Protein AF-A0A6P0MD23-F1 (afdb_monomer_lite)

Structure (mmCIF, N/CA/C/O backbone):
data_AF-A0A6P0MD23-F1
#
_entry.id   AF-A0A6P0MD23-F1
#
loop_
_atom_site.group_PDB
_atom_site.id
_atom_site.type_symbol
_atom_site.label_atom_id
_atom_site.label_alt_id
_atom_site.label_comp_id
_atom_site.label_asym_id
_atom_site.label_entity_id
_atom_site.label_seq_id
_atom_site.pdbx_PDB_ins_code
_atom_site.Cartn_x
_atom_site.Cartn_y
_atom_site.Cartn_z
_atom_site.occupancy
_atom_site.B_iso_or_equiv
_atom_site.auth_seq_id
_atom_site.auth_comp_id
_atom_site.auth_asym_id
_atom_site.auth_atom_id
_atom_site.pdbx_PDB_model_num
ATOM 1 N N . MET A 1 1 ? 17.916 1.981 -9.303 1.00 46.06 1 MET A N 1
ATOM 2 C CA . MET A 1 1 ? 18.049 1.110 -10.490 1.00 46.06 1 MET A CA 1
ATOM 3 C C . MET A 1 1 ? 16.651 0.942 -11.053 1.00 46.06 1 MET A C 1
ATOM 5 O O . MET A 1 1 ? 15.806 0.418 -10.338 1.00 46.06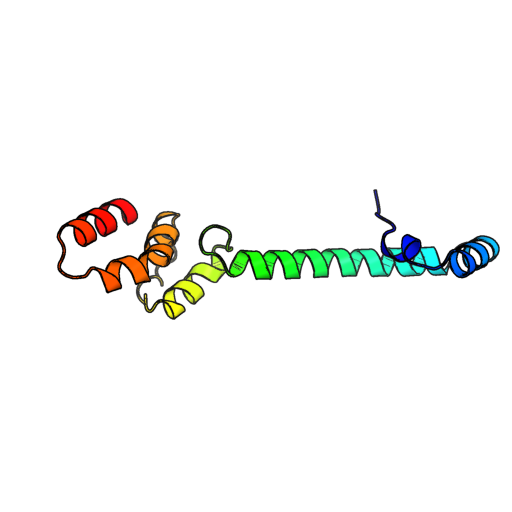 1 MET A O 1
ATOM 9 N N . VAL A 1 2 ? 16.376 1.500 -12.234 1.00 55.72 2 VAL A N 1
ATOM 10 C CA . VAL A 1 2 ? 15.060 1.382 -12.885 1.00 55.72 2 VAL A CA 1
ATOM 11 C C . VAL A 1 2 ? 14.831 -0.107 -13.154 1.00 55.72 2 VAL A C 1
ATOM 13 O O . VAL A 1 2 ? 15.675 -0.747 -13.780 1.00 55.72 2 VAL A O 1
ATOM 16 N N . ARG A 1 3 ? 13.775 -0.692 -12.577 1.00 68.44 3 ARG A N 1
ATOM 17 C CA . ARG A 1 3 ? 13.337 -2.033 -12.982 1.00 68.44 3 ARG A CA 1
ATOM 18 C C . ARG A 1 3 ? 12.782 -1.900 -14.400 1.00 68.44 3 ARG A C 1
ATOM 20 O O . ARG A 1 3 ? 12.196 -0.879 -14.719 1.00 68.44 3 ARG A O 1
ATOM 27 N N . GLU A 1 4 ? 13.048 -2.891 -15.243 1.00 86.06 4 GLU A N 1
ATOM 28 C CA . GLU A 1 4 ? 12.530 -2.958 -16.617 1.00 86.06 4 GLU A CA 1
ATOM 29 C C . GLU A 1 4 ? 11.502 -4.090 -16.727 1.00 86.06 4 GLU A C 1
ATOM 31 O O . GLU A 1 4 ? 11.561 -4.926 -17.632 1.00 86.06 4 GLU A O 1
ATOM 36 N N . LYS A 1 5 ? 10.597 -4.183 -15.749 1.00 91.12 5 LYS A N 1
ATOM 37 C CA . LYS A 1 5 ? 9.574 -5.228 -15.653 1.00 91.12 5 LYS A CA 1
ATOM 38 C C . LYS A 1 5 ? 8.732 -5.249 -16.923 1.00 91.12 5 LYS A C 1
ATOM 40 O O . LYS A 1 5 ? 8.550 -6.317 -17.502 1.00 91.12 5 LYS A O 1
ATOM 45 N N . LEU A 1 6 ? 8.262 -4.090 -17.393 1.00 94.25 6 LEU A N 1
ATOM 46 C CA . LEU A 1 6 ? 7.383 -4.026 -18.564 1.00 94.25 6 LEU A CA 1
ATOM 47 C C . LEU A 1 6 ? 8.098 -4.465 -19.840 1.00 94.25 6 LEU A C 1
ATOM 49 O O . LEU A 1 6 ? 7.560 -5.261 -20.609 1.00 94.25 6 LEU A O 1
ATOM 53 N N . TYR A 1 7 ? 9.333 -4.005 -20.043 1.00 96.12 7 TYR A N 1
ATOM 54 C CA . TYR A 1 7 ? 10.125 -4.406 -21.203 1.00 96.12 7 TYR A CA 1
ATOM 55 C C . TYR A 1 7 ? 10.450 -5.908 -21.172 1.00 96.12 7 TYR A C 1
ATOM 57 O O . TYR A 1 7 ? 10.367 -6.584 -22.197 1.00 96.12 7 TYR A O 1
ATOM 65 N N . GLN A 1 8 ? 10.748 -6.470 -19.996 1.00 94.81 8 GLN A N 1
ATOM 66 C CA . GLN A 1 8 ? 11.042 -7.898 -19.827 1.00 94.81 8 GLN A CA 1
ATOM 67 C C . GLN A 1 8 ? 9.837 -8.812 -20.088 1.00 94.81 8 GLN A C 1
ATOM 69 O O . GLN A 1 8 ? 10.035 -9.943 -20.539 1.00 94.81 8 GLN A O 1
ATOM 74 N N . LEU A 1 9 ? 8.611 -8.326 -19.864 1.00 95.62 9 LEU A N 1
ATOM 75 C CA . LEU A 1 9 ? 7.378 -9.050 -20.192 1.00 95.62 9 LEU A CA 1
ATOM 76 C C . LEU A 1 9 ? 7.128 -9.152 -21.704 1.00 95.62 9 LEU A C 1
ATOM 78 O O . LEU A 1 9 ? 6.342 -9.996 -22.138 1.00 95.62 9 LEU A O 1
ATOM 82 N N . LEU A 1 10 ? 7.805 -8.342 -22.528 1.00 95.69 10 LEU A N 1
ATOM 83 C CA . LEU A 1 10 ? 7.668 -8.440 -23.975 1.00 95.69 10 LEU A CA 1
ATOM 84 C C . LEU A 1 10 ? 8.279 -9.744 -24.517 1.00 95.69 10 LEU A C 1
ATOM 86 O O . LEU A 1 10 ? 9.409 -10.123 -24.156 1.00 95.69 10 LEU A O 1
ATOM 90 N N . PRO A 1 11 ? 7.604 -10.393 -25.486 1.00 97.38 11 PRO A N 1
ATOM 91 C CA . PRO A 1 11 ? 8.190 -11.482 -26.251 1.00 97.38 11 PRO A CA 1
ATOM 92 C C . PRO A 1 11 ? 9.553 -11.103 -26.840 1.00 97.38 11 PRO A C 1
ATOM 94 O O . PRO A 1 11 ? 9.758 -9.986 -27.323 1.00 97.38 11 PRO A O 1
ATOM 97 N N . ALA A 1 12 ? 10.482 -12.062 -26.860 1.00 96.38 12 ALA A N 1
ATOM 98 C CA . ALA A 1 12 ? 11.864 -11.830 -27.290 1.00 96.38 12 ALA A CA 1
ATOM 99 C C . ALA A 1 12 ? 11.985 -11.265 -28.720 1.00 96.38 12 ALA A C 1
ATOM 101 O O . ALA A 1 12 ? 12.935 -10.544 -29.014 1.00 96.38 12 ALA A O 1
ATOM 102 N N . ILE A 1 13 ? 11.017 -11.555 -29.600 1.00 97.25 13 ILE A N 1
ATOM 103 C CA . ILE A 1 13 ? 10.978 -11.044 -30.980 1.00 97.25 13 ILE A CA 1
ATOM 104 C C . ILE A 1 13 ? 10.889 -9.509 -30.996 1.00 97.25 13 ILE A C 1
ATOM 106 O O . ILE A 1 13 ? 11.610 -8.868 -31.760 1.00 97.25 13 ILE A O 1
ATOM 110 N N . TYR A 1 14 ? 10.064 -8.912 -30.129 1.00 96.44 14 TYR A N 1
ATOM 111 C CA . TYR A 1 14 ? 9.901 -7.457 -30.063 1.00 96.44 14 TYR A CA 1
ATOM 112 C C . TYR A 1 14 ? 11.109 -6.775 -29.434 1.00 96.44 14 TYR A C 1
ATOM 114 O O . TYR A 1 14 ? 11.585 -5.789 -29.983 1.00 96.44 14 TYR A O 1
ATOM 122 N N . ARG A 1 15 ? 11.673 -7.349 -28.365 1.00 96.56 15 ARG A N 1
ATOM 123 C CA . ARG A 1 15 ? 12.911 -6.840 -27.752 1.00 96.56 15 ARG A CA 1
ATOM 124 C C . ARG A 1 15 ? 14.094 -6.870 -28.717 1.00 96.56 15 ARG A C 1
ATOM 126 O O . ARG A 1 15 ? 14.865 -5.925 -28.797 1.00 96.56 15 ARG A O 1
ATOM 133 N N . ARG A 1 16 ? 14.220 -7.946 -29.503 1.00 97.12 16 ARG A N 1
ATOM 134 C CA . ARG A 1 16 ? 15.255 -8.049 -30.539 1.00 97.12 16 ARG A CA 1
ATOM 135 C C . ARG A 1 16 ? 15.065 -6.990 -31.6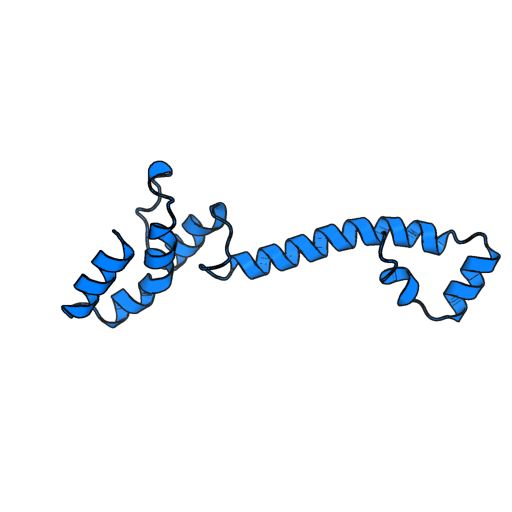21 1.00 97.12 16 ARG A C 1
ATOM 137 O O . ARG A 1 16 ? 16.036 -6.373 -32.035 1.00 97.12 16 ARG A O 1
ATOM 144 N N . LYS A 1 17 ? 13.829 -6.793 -32.089 1.00 97.19 17 LYS A N 1
ATOM 145 C CA . LYS A 1 17 ? 13.526 -5.758 -33.082 1.00 97.19 17 LYS A CA 1
ATOM 146 C C . LYS A 1 17 ? 13.838 -4.364 -32.538 1.00 97.19 17 LYS A C 1
ATOM 148 O O . LYS A 1 17 ? 14.418 -3.572 -33.264 1.00 97.19 17 LYS A O 1
ATOM 153 N N . ASP A 1 18 ? 13.484 -4.089 -31.289 1.00 97.44 18 ASP A N 1
ATOM 154 C CA . ASP A 1 18 ? 13.741 -2.805 -30.638 1.00 97.44 18 ASP A CA 1
ATOM 155 C C . ASP A 1 18 ? 15.240 -2.513 -30.504 1.00 97.44 18 ASP A C 1
ATOM 157 O O . ASP A 1 18 ? 15.691 -1.438 -30.881 1.00 97.44 18 ASP A O 1
ATOM 161 N N . PHE A 1 19 ? 16.031 -3.514 -30.104 1.00 96.81 19 PHE A N 1
ATOM 162 C CA . PHE A 1 19 ? 17.492 -3.413 -30.038 1.00 96.81 19 PHE A CA 1
ATOM 163 C C . PHE A 1 19 ? 18.132 -3.001 -31.372 1.00 96.81 19 PHE A C 1
ATOM 165 O O . PHE A 1 19 ? 19.048 -2.188 -31.398 1.00 96.81 19 PHE A O 1
ATOM 172 N N . PHE A 1 20 ? 17.633 -3.522 -32.497 1.00 97.25 20 PHE A N 1
ATOM 173 C CA . PHE A 1 20 ? 18.118 -3.130 -33.826 1.00 97.25 20 PHE A CA 1
ATOM 174 C C . PHE A 1 20 ? 17.640 -1.743 -34.290 1.00 97.25 20 PHE A C 1
ATOM 176 O O . PHE A 1 20 ? 18.097 -1.283 -35.331 1.00 97.25 20 PHE A O 1
ATOM 183 N N . ASN A 1 21 ? 16.719 -1.101 -33.566 1.00 96.12 21 ASN A N 1
ATOM 184 C CA . ASN A 1 21 ? 16.187 0.229 -33.874 1.00 96.12 21 ASN A CA 1
ATOM 185 C C . ASN A 1 21 ? 16.575 1.275 -32.810 1.00 96.12 21 ASN A C 1
ATOM 187 O O . ASN A 1 21 ? 15.838 2.238 -32.643 1.00 96.12 21 ASN A O 1
ATOM 191 N N . ASP A 1 22 ? 17.691 1.085 -32.096 1.00 96.25 22 ASP A N 1
ATOM 192 C CA . ASP A 1 22 ? 18.182 1.976 -31.025 1.00 96.25 22 ASP A CA 1
ATOM 193 C C . ASP A 1 22 ? 17.278 2.057 -29.773 1.00 96.25 22 ASP A C 1
ATOM 195 O O . ASP A 1 22 ? 17.287 3.040 -29.036 1.00 96.25 22 ASP A O 1
ATOM 199 N N . GLU A 1 23 ? 16.509 1.000 -29.502 1.00 96.00 23 GLU A N 1
ATOM 200 C CA . GLU A 1 23 ? 15.721 0.808 -28.272 1.00 96.00 23 GLU A CA 1
ATOM 201 C C . GLU A 1 23 ? 14.616 1.857 -27.935 1.00 96.00 23 GLU A C 1
ATOM 203 O O . GLU A 1 23 ? 14.383 2.151 -26.753 1.00 96.00 23 GLU A O 1
ATOM 208 N N . PRO A 1 24 ? 13.870 2.433 -28.903 1.00 96.56 24 PRO A N 1
ATOM 209 C CA . PRO A 1 24 ? 12.828 3.424 -28.623 1.00 96.56 24 PRO A CA 1
ATOM 210 C C . PRO A 1 24 ? 11.657 2.858 -27.809 1.00 96.56 24 PRO A C 1
ATOM 212 O O . PRO A 1 24 ? 11.058 3.583 -27.010 1.00 96.56 24 PRO A O 1
ATOM 215 N N . LEU A 1 25 ? 11.313 1.576 -27.976 1.00 95.94 25 LEU A N 1
ATOM 216 C CA . LEU A 1 25 ? 10.247 0.939 -27.202 1.00 95.94 25 LEU A CA 1
ATOM 217 C C . LEU A 1 25 ? 10.670 0.745 -25.746 1.00 95.94 25 LEU A C 1
ATOM 219 O O . LEU A 1 25 ? 9.866 0.992 -24.848 1.00 95.94 25 LEU A O 1
ATOM 223 N N . ARG A 1 26 ? 11.921 0.344 -25.498 1.00 95.56 26 ARG A N 1
ATOM 224 C CA . ARG A 1 26 ? 12.497 0.284 -24.150 1.00 95.56 26 ARG A CA 1
ATOM 225 C C . ARG A 1 26 ? 12.450 1.649 -23.469 1.00 95.56 26 ARG A C 1
ATOM 227 O O . ARG A 1 26 ? 12.009 1.726 -22.325 1.00 95.56 26 ARG A O 1
ATOM 234 N N . ALA A 1 27 ? 12.839 2.716 -24.173 1.00 95.31 27 ALA A N 1
ATOM 235 C CA . ALA A 1 27 ? 12.796 4.079 -23.642 1.00 95.31 27 ALA A CA 1
ATOM 236 C C . ALA A 1 27 ? 11.365 4.522 -23.291 1.00 95.31 27 ALA A C 1
ATOM 238 O O . ALA A 1 27 ? 11.129 5.045 -22.202 1.00 95.31 27 ALA A O 1
ATOM 239 N N . LEU A 1 28 ? 10.393 4.257 -24.172 1.00 95.44 28 LEU A N 1
ATOM 240 C CA . LEU A 1 28 ? 8.981 4.543 -23.908 1.00 95.44 28 LEU A CA 1
ATOM 241 C C . LEU A 1 28 ? 8.464 3.766 -22.690 1.00 95.44 28 LEU A C 1
ATOM 243 O O . LEU A 1 28 ? 7.837 4.345 -21.804 1.00 95.44 28 LEU A O 1
ATOM 247 N N . LEU A 1 29 ? 8.729 2.460 -22.631 1.00 96.00 29 LEU A N 1
ATOM 248 C CA . LEU A 1 29 ? 8.268 1.617 -21.531 1.00 96.00 29 LEU A CA 1
ATOM 249 C C . LEU A 1 29 ? 8.933 1.970 -20.204 1.00 96.00 29 LEU A C 1
ATOM 251 O O . LEU A 1 29 ? 8.283 1.840 -19.176 1.00 96.00 29 LEU A O 1
ATOM 255 N N . ALA A 1 30 ? 10.169 2.472 -20.213 1.00 94.56 30 ALA A N 1
ATOM 256 C CA . ALA A 1 30 ? 10.815 2.973 -19.006 1.00 94.56 30 ALA A CA 1
ATOM 257 C C . ALA A 1 30 ? 10.067 4.175 -18.402 1.00 94.56 30 ALA A C 1
ATOM 259 O O . ALA A 1 30 ? 9.965 4.265 -17.182 1.00 94.56 30 ALA A O 1
ATOM 260 N N . ILE A 1 31 ? 9.509 5.066 -19.232 1.00 94.88 31 ILE A N 1
ATOM 261 C CA . ILE A 1 31 ? 8.667 6.182 -18.765 1.00 94.88 31 ILE A CA 1
ATOM 262 C C . ILE A 1 31 ? 7.340 5.645 -18.220 1.00 94.88 31 ILE A C 1
ATOM 264 O O . ILE A 1 31 ? 6.935 5.997 -17.117 1.00 94.88 31 ILE A O 1
ATOM 268 N N . VAL A 1 32 ? 6.684 4.744 -18.957 1.00 95.25 32 VAL A N 1
ATOM 269 C CA . VAL A 1 32 ? 5.415 4.132 -18.522 1.00 95.25 32 VAL A CA 1
ATOM 270 C C . VAL A 1 32 ? 5.579 3.358 -17.208 1.00 95.25 32 VAL A C 1
ATOM 272 O O . VAL A 1 32 ? 4.684 3.366 -16.368 1.00 95.25 32 VAL A O 1
ATOM 275 N N . GLU A 1 33 ? 6.722 2.706 -17.002 1.00 95.06 33 GLU A N 1
ATOM 276 C CA . GLU A 1 33 ? 7.002 1.933 -15.792 1.00 95.06 33 GLU A CA 1
ATOM 277 C C . GLU A 1 33 ? 7.146 2.814 -14.539 1.00 95.06 33 GLU A C 1
ATOM 279 O O . GLU A 1 33 ? 6.825 2.357 -13.444 1.00 95.06 33 GLU A O 1
ATOM 284 N N . GLN A 1 34 ? 7.555 4.082 -14.681 1.00 93.25 34 GLN A N 1
ATOM 285 C CA . GLN A 1 34 ? 7.579 5.030 -13.559 1.00 93.25 34 GLN A CA 1
ATOM 286 C C . GLN A 1 34 ? 6.165 5.308 -13.042 1.00 93.25 34 GLN A C 1
ATOM 288 O O . GLN A 1 34 ? 5.905 5.142 -11.852 1.00 93.25 34 GLN A O 1
ATOM 293 N N . GLU A 1 35 ? 5.243 5.644 -13.945 1.00 94.75 35 GLU A N 1
ATOM 294 C CA . GLU A 1 35 ? 3.839 5.893 -13.601 1.00 94.75 35 GLU A CA 1
ATOM 295 C C . GLU A 1 35 ? 3.145 4.625 -13.092 1.00 94.75 35 GLU A C 1
ATOM 297 O O . GLU A 1 35 ? 2.378 4.671 -12.130 1.00 94.75 35 GLU A O 1
ATOM 302 N N . LEU A 1 36 ? 3.462 3.463 -13.678 1.00 94.94 36 LEU A N 1
ATOM 303 C CA . LEU A 1 36 ? 2.977 2.182 -13.168 1.00 94.94 36 LEU A CA 1
ATOM 304 C C . LEU A 1 36 ? 3.430 1.946 -11.723 1.00 94.94 36 LEU A C 1
ATOM 306 O O . LEU A 1 36 ? 2.640 1.460 -10.924 1.00 94.94 36 LEU A O 1
ATOM 310 N N . GLY A 1 37 ? 4.675 2.284 -11.383 1.00 94.69 37 GLY A N 1
ATOM 311 C CA . GLY A 1 37 ? 5.189 2.137 -10.023 1.00 94.69 37 GLY A CA 1
ATOM 312 C C . GLY A 1 37 ? 4.438 2.999 -9.006 1.00 94.69 37 GLY A C 1
ATOM 313 O O . GLY A 1 37 ? 4.149 2.522 -7.910 1.00 94.69 37 GLY A O 1
ATOM 314 N N . ILE A 1 38 ? 4.082 4.233 -9.380 1.00 95.75 38 ILE A N 1
ATOM 315 C CA . ILE A 1 38 ? 3.252 5.121 -8.550 1.00 95.75 38 ILE A CA 1
ATOM 316 C C . ILE A 1 38 ? 1.870 4.493 -8.351 1.00 95.75 38 ILE A C 1
ATOM 318 O O . ILE A 1 38 ? 1.423 4.336 -7.220 1.00 95.75 38 ILE A O 1
ATOM 322 N N . LEU A 1 39 ? 1.237 4.039 -9.435 1.00 96.75 39 LEU A N 1
ATOM 323 C CA . LEU A 1 39 ? -0.082 3.415 -9.366 1.00 96.75 39 LEU A CA 1
ATOM 324 C C . LEU A 1 39 ? -0.081 2.110 -8.550 1.00 96.75 39 LEU A C 1
ATOM 326 O O . LEU A 1 39 ? -0.990 1.883 -7.756 1.00 96.75 39 LEU A O 1
ATOM 330 N N . GLU A 1 40 ? 0.924 1.245 -8.724 1.00 96.19 40 GLU A N 1
ATOM 331 C CA . GLU A 1 40 ? 1.081 0.020 -7.929 1.00 96.19 40 GLU A CA 1
ATOM 332 C C . GLU A 1 40 ? 1.245 0.358 -6.436 1.00 96.19 40 GLU A C 1
ATOM 334 O O . GLU A 1 40 ? 0.653 -0.314 -5.591 1.00 96.19 40 GLU A O 1
ATOM 339 N N . ALA A 1 41 ? 2.008 1.405 -6.101 1.00 96.25 41 ALA A N 1
ATOM 340 C CA . ALA A 1 41 ? 2.161 1.869 -4.724 1.00 96.25 41 ALA A CA 1
ATOM 341 C C . ALA A 1 41 ? 0.844 2.411 -4.149 1.00 96.25 41 ALA A C 1
ATOM 343 O O . ALA A 1 41 ? 0.467 2.026 -3.045 1.00 96.25 41 ALA A O 1
ATOM 344 N N . ASP A 1 42 ? 0.111 3.224 -4.909 1.00 96.56 42 ASP A N 1
ATOM 345 C CA . ASP A 1 42 ? -1.178 3.776 -4.485 1.00 96.56 42 ASP A CA 1
ATOM 346 C C . ASP A 1 42 ? -2.229 2.681 -4.263 1.00 96.56 42 ASP A C 1
ATOM 348 O O . ASP A 1 42 ? -2.972 2.723 -3.283 1.00 96.56 42 ASP A O 1
ATOM 352 N N . ILE A 1 43 ? -2.271 1.660 -5.126 1.00 97.19 43 ILE A N 1
ATOM 353 C CA . ILE A 1 43 ? -3.161 0.501 -4.953 1.00 97.19 43 ILE A CA 1
ATOM 354 C C . ILE A 1 43 ? -2.797 -0.281 -3.687 1.00 97.19 43 ILE A C 1
ATOM 356 O O . ILE A 1 43 ? -3.691 -0.673 -2.936 1.00 97.19 43 ILE A O 1
ATOM 360 N N . ASN A 1 44 ? -1.504 -0.504 -3.435 1.00 96.94 44 ASN A N 1
ATOM 361 C CA . ASN A 1 44 ? -1.067 -1.172 -2.210 1.00 96.94 44 ASN A CA 1
ATOM 362 C C . ASN A 1 44 ? -1.457 -0.352 -0.974 1.00 96.94 44 ASN A C 1
ATOM 364 O O . ASN A 1 44 ? -2.054 -0.902 -0.055 1.00 96.94 44 ASN A O 1
ATOM 368 N N . ASN A 1 45 ? -1.221 0.963 -0.985 1.00 96.25 45 ASN A N 1
ATOM 369 C CA . ASN A 1 45 ? -1.627 1.855 0.103 1.00 96.25 45 ASN A CA 1
ATOM 370 C C . ASN A 1 45 ? -3.148 1.836 0.314 1.00 96.25 45 ASN A C 1
ATOM 372 O O . ASN A 1 45 ? -3.619 1.824 1.447 1.00 96.25 45 ASN A O 1
ATOM 376 N N . LEU A 1 46 ? -3.940 1.779 -0.762 1.00 95.94 46 LEU A N 1
ATOM 377 C CA . LEU A 1 46 ? -5.393 1.648 -0.664 1.00 95.94 46 LEU A CA 1
ATOM 378 C C . LEU A 1 46 ? -5.808 0.345 0.035 1.00 95.94 46 LEU A C 1
ATOM 380 O O . LEU A 1 46 ? -6.760 0.358 0.813 1.00 95.94 46 LEU A O 1
ATOM 384 N N . TYR A 1 47 ? -5.107 -0.759 -0.229 1.00 96.62 47 TYR A N 1
ATOM 385 C CA . TYR A 1 47 ? -5.356 -2.033 0.443 1.00 96.62 47 TYR A CA 1
ATOM 386 C C . TYR A 1 47 ? -4.951 -1.992 1.923 1.00 96.62 47 TYR A C 1
ATOM 388 O O . TYR A 1 47 ? -5.714 -2.452 2.768 1.00 96.62 47 TYR A O 1
ATOM 396 N N . GLU A 1 48 ? -3.803 -1.393 2.256 1.00 96.88 48 GLU A N 1
ATOM 397 C CA . GLU A 1 48 ? -3.399 -1.177 3.656 1.00 96.88 48 GLU A CA 1
ATOM 398 C C . GLU A 1 48 ? -4.434 -0.331 4.412 1.00 96.88 48 GLU A C 1
ATOM 400 O O . GLU A 1 48 ? -4.806 -0.632 5.543 1.00 96.88 48 GLU A O 1
ATOM 405 N N . ASN A 1 49 ? -5.015 0.660 3.738 1.00 95.75 49 ASN A N 1
ATOM 406 C CA . ASN A 1 49 ? -6.073 1.508 4.278 1.00 95.75 49 ASN A CA 1
ATOM 407 C C . ASN A 1 49 ? -7.387 0.775 4.603 1.00 95.75 49 ASN A C 1
ATOM 409 O O . ASN A 1 49 ? -8.261 1.353 5.251 1.00 95.75 49 ASN A O 1
ATOM 413 N N . TRP A 1 50 ? -7.543 -0.494 4.219 1.00 93.06 50 TRP A N 1
ATOM 414 C CA . TRP A 1 50 ? -8.682 -1.311 4.648 1.00 93.06 50 TRP A CA 1
ATOM 415 C C . TRP A 1 50 ? -8.521 -1.899 6.055 1.00 93.06 50 TRP A C 1
ATOM 417 O O . TRP A 1 50 ? -9.525 -2.307 6.646 1.00 93.06 50 TRP A O 1
ATOM 427 N N . PHE A 1 51 ? -7.304 -1.949 6.605 1.00 92.69 51 PHE A N 1
ATOM 428 C CA . PHE A 1 51 ? -7.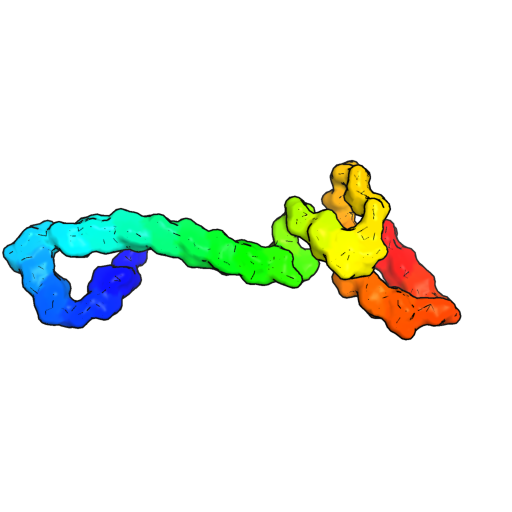015 -2.562 7.904 1.00 92.69 51 PHE A CA 1
ATOM 429 C C . PHE A 1 51 ? -6.621 -1.507 8.930 1.00 92.69 51 PHE A C 1
ATOM 431 O O . PHE A 1 51 ? -5.762 -0.671 8.680 1.00 92.69 51 PHE A O 1
ATOM 438 N N . ILE A 1 52 ? -7.216 -1.557 10.121 1.00 91.81 52 ILE A N 1
ATOM 439 C CA . ILE A 1 52 ? -7.006 -0.532 11.154 1.00 91.81 52 ILE A CA 1
ATOM 440 C C . ILE A 1 52 ? -5.554 -0.484 11.659 1.00 91.81 52 ILE A C 1
ATOM 442 O O . ILE A 1 52 ? -5.063 0.556 12.101 1.00 91.81 52 ILE A O 1
ATOM 446 N N . GLU A 1 53 ? -4.852 -1.613 11.598 1.00 90.88 53 GLU A N 1
ATOM 447 C CA . GLU A 1 53 ? -3.470 -1.753 12.039 1.00 90.88 53 GLU A CA 1
ATOM 448 C C . GLU A 1 53 ? -2.486 -1.070 11.087 1.00 90.88 53 GLU A C 1
ATOM 450 O O . GLU A 1 53 ? -1.486 -0.523 11.555 1.00 90.88 53 GLU A O 1
ATOM 455 N N . THR A 1 54 ? -2.772 -1.065 9.783 1.00 92.75 54 THR A N 1
ATOM 456 C CA . THR A 1 54 ? -1.854 -0.574 8.745 1.00 92.75 54 THR A CA 1
ATOM 457 C C . THR A 1 54 ? -2.349 0.665 8.008 1.00 92.75 54 THR A C 1
ATOM 459 O O . THR A 1 54 ? -1.551 1.315 7.340 1.00 92.75 54 THR A O 1
ATOM 462 N N . SER A 1 55 ? -3.608 1.061 8.204 1.00 92.81 55 SER A N 1
ATOM 463 C CA . SER A 1 55 ? -4.186 2.247 7.580 1.00 92.81 55 SER A CA 1
ATOM 464 C C . SER A 1 55 ? -3.463 3.530 7.972 1.00 92.81 55 SER A C 1
ATOM 466 O O . SER A 1 55 ? -3.028 3.690 9.116 1.00 92.81 55 SER A O 1
ATOM 468 N N . ASP A 1 56 ? -3.434 4.484 7.056 1.00 91.06 56 ASP A N 1
ATOM 469 C CA . ASP A 1 56 ? -3.024 5.856 7.299 1.00 91.06 56 ASP A CA 1
ATOM 470 C C . ASP A 1 56 ? -3.967 6.560 8.288 1.00 91.06 56 ASP A C 1
ATOM 472 O O . ASP A 1 56 ? -5.164 6.280 8.381 1.00 91.06 56 ASP A O 1
ATOM 476 N N . GLU A 1 57 ? -3.438 7.547 9.009 1.00 87.50 57 GLU A N 1
ATOM 477 C CA . GLU A 1 57 ? -4.183 8.285 10.039 1.00 87.50 57 GLU A CA 1
ATOM 478 C C . GLU A 1 57 ? -5.410 9.021 9.487 1.00 87.50 57 GLU A C 1
ATOM 480 O O . GLU A 1 57 ? -6.443 9.090 10.152 1.00 87.50 57 GLU A O 1
ATOM 485 N N . TRP A 1 58 ? -5.335 9.516 8.247 1.00 86.38 58 TRP A N 1
ATOM 486 C CA . TRP A 1 58 ? -6.445 10.224 7.605 1.00 86.38 58 TRP A CA 1
ATOM 487 C C . TRP A 1 58 ? -7.660 9.318 7.339 1.00 86.38 58 TRP A C 1
ATOM 489 O O . TRP A 1 58 ? -8.770 9.824 7.176 1.00 86.38 58 TRP A O 1
ATOM 499 N N . VAL A 1 59 ? -7.471 7.993 7.317 1.00 91.06 59 VAL A N 1
ATOM 500 C CA . VAL A 1 59 ? -8.527 7.000 7.061 1.00 91.06 59 VAL A CA 1
ATOM 501 C C . VAL A 1 59 ? -9.310 6.655 8.329 1.00 91.06 59 VAL A C 1
ATOM 503 O O . VAL A 1 59 ? -10.483 6.279 8.257 1.00 91.06 59 VAL A O 1
ATOM 506 N N . LEU A 1 60 ? -8.695 6.830 9.502 1.00 88.69 60 LEU A N 1
ATOM 507 C CA . LEU A 1 60 ? -9.270 6.447 10.794 1.00 88.69 60 LEU A CA 1
ATOM 508 C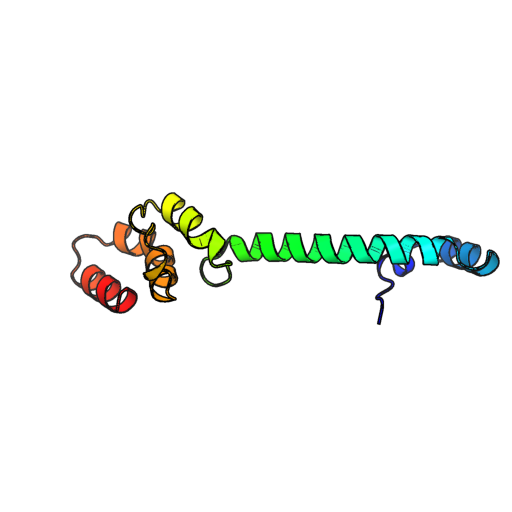 C . LEU A 1 60 ? -10.669 7.033 11.054 1.00 88.69 60 LEU A C 1
ATOM 510 O O . LEU A 1 60 ? -11.530 6.266 11.494 1.00 88.69 60 LEU A O 1
ATOM 514 N N . PRO A 1 61 ? -10.964 8.317 10.752 1.00 87.19 61 PRO A N 1
ATOM 515 C CA . PRO A 1 61 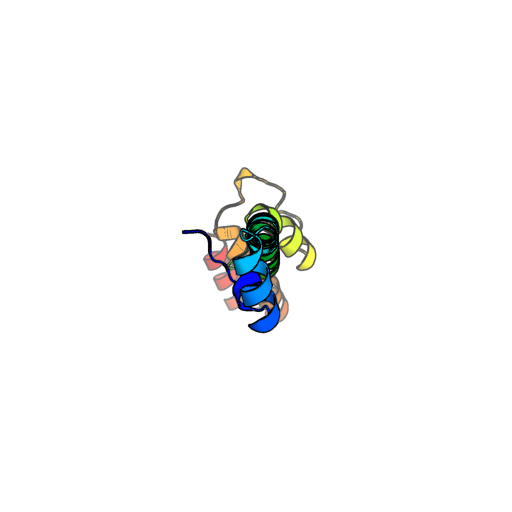? -12.306 8.869 10.940 1.00 87.19 61 PRO A CA 1
ATOM 516 C C . PRO A 1 61 ? -13.377 8.125 10.131 1.00 87.19 61 PRO A C 1
ATOM 518 O O . PRO A 1 61 ? -14.474 7.889 10.632 1.00 87.19 61 PRO A O 1
ATOM 521 N N . TYR A 1 62 ? -13.047 7.684 8.915 1.00 89.62 62 TYR A N 1
ATOM 522 C CA . TYR A 1 62 ? -13.976 6.958 8.047 1.00 89.62 62 TYR A CA 1
ATOM 523 C C . TYR A 1 62 ? -14.214 5.525 8.532 1.00 89.62 62 TYR A C 1
ATOM 525 O O . TYR A 1 62 ? -15.357 5.070 8.590 1.00 89.62 62 TYR A O 1
ATOM 533 N N . LEU A 1 63 ? -13.152 4.811 8.929 1.00 91.81 63 LEU A N 1
ATOM 534 C CA . LEU A 1 63 ? -13.286 3.470 9.517 1.00 91.81 63 LEU A CA 1
ATOM 535 C C . LEU A 1 63 ? -14.097 3.511 10.805 1.00 91.81 63 LEU A C 1
ATOM 537 O O . LEU A 1 63 ? -14.905 2.624 11.080 1.00 91.81 63 LEU A O 1
ATOM 541 N N . ALA A 1 64 ? -13.905 4.560 11.590 1.00 89.75 64 ALA A N 1
ATOM 542 C CA . ALA A 1 64 ? -14.648 4.747 12.804 1.00 89.75 64 ALA A CA 1
ATOM 543 C C . ALA A 1 64 ? -16.130 5.042 12.584 1.00 89.75 64 ALA A C 1
ATOM 545 O O . ALA A 1 64 ? -16.971 4.438 13.253 1.00 89.75 64 ALA A O 1
ATOM 546 N N . GLU A 1 65 ? -16.453 5.922 11.633 1.00 90.00 65 GLU A N 1
ATOM 547 C CA . GLU A 1 65 ? -17.831 6.186 11.226 1.00 90.00 65 GLU A CA 1
ATOM 548 C C . GLU A 1 65 ? -18.504 4.896 10.738 1.00 90.00 65 GLU A C 1
ATOM 550 O O . GLU A 1 65 ? -19.623 4.590 11.156 1.00 90.00 65 GLU A O 1
ATOM 555 N N . LEU A 1 66 ? -17.791 4.079 9.951 1.00 92.56 66 LEU A N 1
ATOM 556 C CA . LEU A 1 66 ? -18.266 2.777 9.477 1.00 92.56 66 LEU A CA 1
ATOM 557 C C . LEU A 1 66 ? -18.626 1.839 10.636 1.00 92.56 66 LEU A C 1
ATOM 559 O O . LEU A 1 66 ? -19.656 1.160 10.603 1.00 92.56 66 LEU A O 1
ATOM 563 N N . VAL A 1 67 ? -17.810 1.818 11.692 1.00 91.88 67 VAL A N 1
ATOM 564 C CA . VAL A 1 67 ? -18.128 1.075 12.914 1.00 91.88 67 VAL A CA 1
ATOM 565 C C . VAL A 1 67 ? -18.985 1.882 13.887 1.00 91.88 67 VAL A C 1
ATOM 567 O O . VAL A 1 67 ? -19.183 1.433 15.007 1.00 91.88 67 VAL A O 1
ATOM 570 N N . GLY 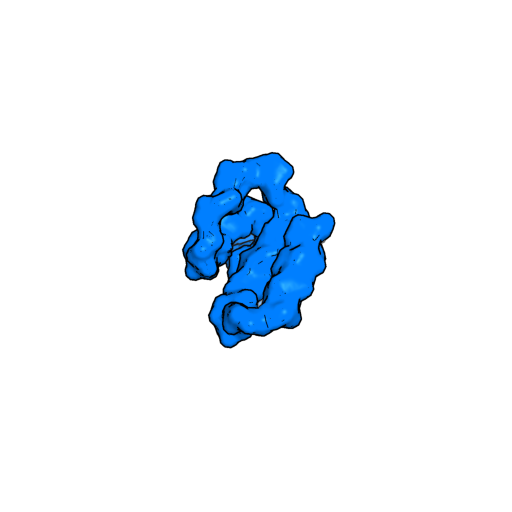A 1 68 ? -19.569 3.017 13.507 1.00 90.00 68 GLY A N 1
ATOM 571 C CA . GLY A 1 68 ? -20.515 3.805 14.304 1.00 90.00 68 GLY A CA 1
ATOM 572 C C . GLY A 1 68 ? -19.914 4.485 15.539 1.00 90.00 68 GLY A C 1
ATOM 573 O O . GLY A 1 68 ? -20.575 4.539 16.578 1.00 90.00 68 GLY A O 1
ATOM 574 N N . ILE A 1 69 ? -18.659 4.923 15.468 1.00 87.88 69 ILE A N 1
ATOM 575 C CA . ILE A 1 69 ? -18.010 5.800 16.449 1.00 87.88 69 ILE A CA 1
ATOM 576 C C . ILE A 1 69 ? -18.024 7.218 15.860 1.00 87.88 69 ILE A C 1
ATOM 578 O O . ILE A 1 69 ? -17.490 7.437 14.780 1.00 87.88 69 ILE A O 1
ATOM 582 N N . GLN A 1 70 ? -18.662 8.170 16.546 1.00 78.50 70 GLN A N 1
ATOM 583 C CA . GLN A 1 70 ? -18.932 9.523 16.018 1.00 78.50 70 GLN A CA 1
ATOM 584 C C . GLN A 1 70 ? -18.156 10.635 16.746 1.00 78.50 70 GLN A C 1
ATOM 586 O O . GLN A 1 70 ? -18.173 11.787 16.327 1.00 78.50 70 GLN A O 1
ATOM 591 N N . ASP A 1 71 ? -17.478 10.307 17.845 1.00 72.69 71 ASP A N 1
ATOM 592 C CA . ASP A 1 71 ? -16.824 11.247 18.762 1.00 72.69 71 ASP A CA 1
ATOM 593 C C . ASP A 1 71 ? -15.315 11.418 18.510 1.00 72.69 71 ASP A C 1
ATOM 595 O O . ASP A 1 71 ? -14.599 11.931 19.365 1.00 72.69 71 ASP A O 1
ATOM 599 N N . LEU A 1 72 ? -14.815 11.000 17.344 1.00 68.25 72 LEU A N 1
ATOM 600 C CA . LEU A 1 72 ? -13.386 11.083 17.001 1.00 68.25 72 LEU A CA 1
ATOM 601 C C . LEU A 1 72 ? -12.967 12.414 16.380 1.00 68.25 72 LEU A C 1
ATOM 603 O O . LEU A 1 72 ? -11.786 12.598 16.109 1.00 68.25 72 LEU A O 1
ATOM 607 N N . ASN A 1 73 ? -13.904 13.346 16.191 1.00 57.34 73 ASN A N 1
ATOM 608 C CA . ASN A 1 73 ? -13.678 14.649 15.554 1.00 57.34 73 ASN A CA 1
ATOM 609 C C . ASN A 1 73 ? -12.790 15.612 16.369 1.00 57.34 73 ASN A C 1
ATOM 611 O O . ASN A 1 73 ? -12.843 16.819 16.149 1.00 57.34 73 ASN A O 1
ATOM 615 N N . ASP A 1 74 ? -11.996 15.103 17.308 1.00 60.94 74 ASP A N 1
ATOM 616 C CA . ASP A 1 74 ? -11.015 15.866 18.063 1.00 60.94 74 ASP A CA 1
ATOM 617 C C . ASP A 1 74 ? -9.604 15.490 17.564 1.00 60.94 74 ASP A C 1
ATOM 619 O O . ASP A 1 74 ? -9.082 14.438 17.954 1.00 60.94 74 ASP A O 1
ATOM 623 N N . PRO A 1 75 ? -8.993 16.303 16.674 1.00 55.34 75 PRO A N 1
ATOM 624 C CA . PRO A 1 75 ? -7.680 16.037 16.083 1.00 55.34 75 PRO A CA 1
ATOM 625 C C . PRO A 1 75 ? -6.582 15.819 17.127 1.00 55.34 75 PRO A C 1
ATOM 627 O O . PRO A 1 75 ? -5.642 15.066 16.892 1.00 55.34 75 PRO A O 1
ATOM 630 N N . GLU A 1 76 ? -6.725 16.431 18.306 1.00 55.59 76 GLU A N 1
ATOM 631 C CA . GLU A 1 76 ? -5.771 16.326 19.415 1.00 55.59 76 GLU A CA 1
ATOM 632 C C . GLU A 1 76 ? -5.813 14.957 20.118 1.00 55.59 76 GLU A C 1
ATOM 634 O O . GLU A 1 76 ? -4.890 14.604 20.851 1.00 55.59 76 GLU A O 1
ATOM 639 N N . LYS A 1 77 ? -6.859 14.153 19.873 1.00 55.56 77 LYS A N 1
ATOM 640 C CA . LYS A 1 77 ? -7.022 12.800 20.425 1.00 55.56 77 LYS A CA 1
ATOM 641 C C . LYS A 1 77 ? -6.698 11.690 19.427 1.00 55.56 77 LYS A C 1
ATOM 643 O O . LYS A 1 77 ? -6.834 10.527 19.813 1.00 55.56 77 LYS A O 1
ATOM 648 N N . ILE A 1 78 ? -6.296 12.007 18.186 1.00 55.41 78 ILE A N 1
ATOM 649 C CA . ILE A 1 78 ? -5.917 11.044 17.125 1.00 55.41 78 ILE A CA 1
ATOM 650 C C . ILE A 1 78 ? -4.540 10.438 17.432 1.00 55.41 78 ILE A C 1
ATOM 652 O O . ILE A 1 78 ? -3.558 10.609 16.725 1.00 55.41 78 ILE A O 1
ATOM 656 N N . LEU A 1 79 ? -4.460 9.759 18.572 1.00 57.09 79 LEU A N 1
ATOM 657 C CA . LEU A 1 79 ? -3.309 9.005 19.048 1.00 57.09 79 LEU A CA 1
ATOM 658 C C . LEU A 1 79 ? -3.521 7.506 18.758 1.00 57.09 79 LEU A C 1
ATOM 660 O O . LEU A 1 79 ? -4.656 7.093 18.502 1.00 57.09 79 LEU A O 1
ATOM 664 N N . PRO A 1 80 ? -2.472 6.662 18.858 1.00 59.16 80 PRO A N 1
ATOM 665 C CA . PRO A 1 80 ? -2.546 5.202 18.681 1.00 59.16 80 PRO A CA 1
ATOM 666 C C . PRO A 1 80 ? -3.723 4.518 19.403 1.00 59.16 80 PRO A C 1
ATOM 668 O O . PRO A 1 80 ? -4.263 3.523 18.921 1.00 59.16 80 PRO A O 1
ATOM 671 N N . ILE A 1 81 ? -4.163 5.110 20.516 1.00 63.50 81 ILE A N 1
ATOM 672 C CA . ILE A 1 81 ? -5.331 4.740 21.325 1.00 63.50 81 ILE A CA 1
ATOM 673 C C . ILE A 1 81 ? -6.618 4.627 20.479 1.00 63.50 81 ILE A C 1
ATOM 675 O O . ILE A 1 81 ? -7.440 3.732 20.686 1.00 63.50 81 ILE A O 1
ATOM 679 N N . GLN A 1 82 ? -6.796 5.479 19.463 1.00 75.62 82 GLN A N 1
ATOM 680 C CA . GLN A 1 82 ? -7.981 5.432 18.603 1.00 75.62 82 GLN A CA 1
ATOM 681 C C . GLN A 1 82 ? -8.029 4.173 17.731 1.00 75.62 82 GLN A C 1
ATOM 683 O O . GLN A 1 82 ? -9.121 3.656 17.495 1.00 75.62 82 GLN A O 1
ATOM 688 N N . ARG A 1 83 ? -6.880 3.625 17.306 1.00 87.81 83 ARG A N 1
ATOM 689 C CA . ARG A 1 83 ? -6.849 2.404 16.482 1.00 87.81 83 ARG A CA 1
ATOM 690 C C . ARG A 1 83 ? -7.385 1.199 17.245 1.00 87.81 83 ARG A C 1
ATOM 692 O O . ARG A 1 83 ? -8.232 0.491 16.706 1.00 87.81 83 ARG A O 1
ATOM 699 N N . SER A 1 84 ? -6.977 1.004 18.505 1.00 88.69 84 SER A N 1
ATOM 700 C CA . SER A 1 84 ? -7.493 -0.110 19.320 1.00 88.69 84 SER A CA 1
ATOM 701 C C . SER A 1 84 ? -8.998 0.027 19.555 1.00 88.69 84 SER A C 1
ATOM 703 O O . SER A 1 84 ? -9.767 -0.909 19.321 1.00 88.69 84 SER A O 1
ATOM 705 N N . ARG A 1 85 ? -9.454 1.239 19.898 1.00 87.06 85 ARG A N 1
ATOM 706 C CA . ARG A 1 85 ? -10.880 1.536 20.087 1.00 87.06 85 ARG A CA 1
ATOM 707 C C . ARG A 1 85 ? -11.713 1.260 18.826 1.00 87.06 85 ARG A C 1
ATOM 709 O O . ARG A 1 85 ? -12.804 0.696 18.937 1.00 87.06 85 ARG A O 1
ATOM 716 N N . ILE A 1 86 ? -11.223 1.647 17.644 1.00 90.06 86 ILE A N 1
ATOM 717 C CA . ILE A 1 86 ? -11.893 1.400 16.355 1.00 90.06 86 ILE A CA 1
ATOM 718 C C . ILE A 1 86 ? -11.876 -0.100 16.023 1.00 90.06 86 ILE A C 1
ATOM 720 O O . ILE A 1 86 ? -12.931 -0.674 15.747 1.00 90.06 86 ILE A O 1
ATOM 724 N N . GLY A 1 87 ? -10.717 -0.758 16.126 1.00 92.06 87 GLY A N 1
ATOM 725 C CA . GLY A 1 87 ? -10.553 -2.183 15.823 1.00 92.06 87 GLY A CA 1
ATOM 726 C C . GLY A 1 87 ? -11.396 -3.098 16.715 1.00 92.06 87 GLY A C 1
ATOM 727 O O . GLY A 1 87 ? -12.001 -4.063 16.244 1.00 92.06 87 GLY A O 1
ATOM 728 N N . ASN A 1 88 ? -11.539 -2.756 17.998 1.00 92.25 88 ASN A N 1
ATOM 729 C CA . ASN A 1 88 ? -12.312 -3.541 18.961 1.00 92.25 88 ASN A CA 1
ATOM 730 C C . ASN A 1 88 ? -13.799 -3.144 19.051 1.00 92.25 88 ASN A C 1
ATOM 732 O O . ASN A 1 88 ? -14.560 -3.778 19.793 1.00 92.25 88 ASN A O 1
ATOM 736 N N . ALA A 1 89 ? -14.271 -2.172 18.261 1.00 92.06 89 ALA A N 1
ATOM 737 C CA . ALA A 1 89 ? -15.634 -1.638 18.347 1.00 92.06 89 ALA A CA 1
ATOM 738 C C . ALA A 1 89 ? -16.729 -2.720 18.257 1.00 92.06 89 ALA A C 1
ATOM 740 O O . ALA A 1 89 ? -17.687 -2.738 19.040 1.00 92.06 89 ALA A O 1
ATOM 741 N N . ILE A 1 90 ? -16.583 -3.668 17.326 1.00 92.62 90 ILE A N 1
ATOM 742 C CA . ILE A 1 90 ? -17.531 -4.780 17.150 1.00 92.62 90 ILE A CA 1
ATOM 743 C C . ILE A 1 90 ? -17.477 -5.731 18.353 1.00 92.62 90 ILE A C 1
ATOM 745 O O . ILE A 1 90 ? -18.520 -6.191 18.831 1.00 92.62 90 ILE A O 1
ATOM 749 N N . ARG A 1 91 ? -16.276 -6.007 18.875 1.00 92.44 91 ARG A N 1
ATOM 750 C CA . ARG A 1 91 ? -16.072 -6.888 20.031 1.00 92.44 91 ARG A CA 1
ATOM 751 C C . ARG A 1 91 ? -16.768 -6.338 21.270 1.00 92.44 91 ARG A C 1
ATOM 753 O O . ARG A 1 91 ? -17.499 -7.098 21.913 1.00 92.44 91 ARG A O 1
ATOM 760 N N . TYR A 1 92 ? -16.615 -5.041 21.550 1.00 91.56 92 TYR A N 1
ATOM 761 C CA . TYR A 1 92 ? -17.314 -4.381 22.657 1.00 91.56 92 TYR A CA 1
ATOM 762 C C . TYR A 1 92 ? -18.830 -4.504 22.513 1.00 91.56 92 TYR A C 1
ATOM 764 O O . TYR A 1 92 ? -19.537 -4.763 23.484 1.00 91.56 92 TYR A O 1
ATOM 772 N N . ARG A 1 93 ? -19.352 -4.360 21.288 1.00 91.25 93 ARG A N 1
ATOM 773 C CA . ARG A 1 93 ? -20.797 -4.436 21.031 1.00 91.25 93 ARG A CA 1
ATOM 774 C C . ARG A 1 93 ? -21.374 -5.832 21.206 1.00 91.25 93 ARG A C 1
ATOM 776 O O . ARG A 1 93 ? -22.487 -5.953 21.707 1.00 91.25 93 ARG A O 1
ATOM 783 N N . ARG A 1 94 ? -20.628 -6.869 20.827 1.00 93.31 94 ARG A N 1
ATOM 784 C CA . ARG A 1 94 ? -21.059 -8.267 20.977 1.00 93.31 94 ARG A CA 1
ATOM 785 C C . ARG A 1 94 ? -21.105 -8.741 22.431 1.00 93.31 94 ARG A C 1
ATOM 787 O O . ARG A 1 94 ? -21.864 -9.655 22.720 1.00 93.31 94 ARG A O 1
ATOM 794 N N . HIS A 1 95 ? -20.335 -8.123 23.329 1.00 92.75 95 HIS A N 1
ATOM 795 C CA . HIS A 1 95 ? -20.195 -8.561 24.726 1.00 92.75 95 HIS A CA 1
ATOM 796 C C . HIS A 1 95 ? -20.648 -7.503 25.744 1.00 92.75 95 HIS A C 1
ATOM 798 O O . HIS A 1 95 ? -20.238 -7.534 26.908 1.00 92.75 95 HIS A O 1
ATOM 804 N N . LYS A 1 96 ? -21.507 -6.562 25.328 1.00 88.06 96 LYS A N 1
ATOM 805 C CA . LYS A 1 96 ? -22.046 -5.522 26.217 1.00 88.06 96 LYS A CA 1
ATOM 806 C C . LYS A 1 96 ? -22.661 -6.123 27.483 1.00 88.06 96 LYS A C 1
ATOM 808 O O . LYS A 1 96 ? -23.264 -7.191 27.448 1.00 88.06 96 LYS A O 1
ATOM 813 N N . GLY A 1 97 ? -22.531 -5.398 28.595 1.00 89.44 97 GLY A N 1
ATOM 814 C CA . GLY A 1 97 ? -23.071 -5.816 29.893 1.00 89.44 97 GLY A CA 1
ATOM 815 C C . GLY A 1 97 ? -22.198 -6.822 30.647 1.00 89.44 97 GLY A C 1
ATOM 816 O O . GLY A 1 97 ? -22.591 -7.277 31.716 1.00 89.44 97 GLY A O 1
ATOM 817 N N . THR A 1 98 ? -21.011 -7.152 30.128 1.00 92.94 98 THR A N 1
ATOM 818 C CA . THR A 1 98 ? -20.015 -7.965 30.840 1.00 92.94 98 THR A CA 1
ATOM 819 C C . THR A 1 98 ? -18.944 -7.073 31.480 1.00 92.94 98 THR A C 1
ATOM 821 O O . THR A 1 98 ? -18.480 -6.136 30.822 1.00 92.94 98 THR A O 1
ATOM 824 N N . PRO A 1 99 ? -18.482 -7.369 32.714 1.00 91.19 99 PRO A N 1
ATOM 825 C CA . PRO A 1 99 ? -17.369 -6.644 33.337 1.00 91.19 99 PRO A CA 1
ATOM 826 C C . PRO A 1 99 ? -16.112 -6.640 32.463 1.00 91.19 99 PRO A C 1
ATOM 828 O O . PRO A 1 99 ? -15.461 -5.612 32.306 1.00 91.19 99 PRO A O 1
ATOM 831 N N . ARG A 1 100 ? -15.851 -7.759 31.775 1.00 90.44 100 ARG A N 1
ATOM 832 C CA . ARG A 1 100 ? -14.715 -7.903 30.861 1.00 90.44 100 ARG A CA 1
ATOM 833 C C . ARG A 1 100 ? -14.694 -6.864 29.739 1.00 90.44 100 ARG A C 1
ATOM 835 O O . ARG A 1 100 ? -13.626 -6.455 29.302 1.00 90.44 100 ARG A O 1
ATOM 842 N N . THR A 1 101 ? -15.857 -6.453 29.239 1.00 91.56 101 THR A N 1
ATOM 843 C CA . THR A 1 101 ? -15.917 -5.432 28.183 1.00 91.56 101 THR A CA 1
ATOM 844 C C . THR A 1 101 ? -15.547 -4.051 28.713 1.00 91.56 101 THR A C 1
ATOM 846 O O . THR A 1 101 ? -14.965 -3.268 27.972 1.00 91.56 101 THR A O 1
ATOM 849 N N . LEU A 1 102 ? -15.842 -3.762 29.985 1.00 88.44 102 LEU A N 1
ATOM 850 C CA . LEU A 1 102 ? -15.424 -2.517 30.633 1.00 88.44 102 LEU A CA 1
ATOM 851 C C . LEU A 1 102 ? -13.908 -2.494 30.844 1.00 88.44 102 LEU A C 1
ATOM 853 O O . LEU A 1 102 ? -13.279 -1.499 30.507 1.00 88.44 102 LEU A O 1
ATOM 857 N N . GLU A 1 103 ? -13.329 -3.597 31.328 1.00 89.88 103 GLU A N 1
ATOM 858 C CA . GLU A 1 103 ? -11.872 -3.749 31.476 1.00 89.88 103 GLU A CA 1
ATOM 859 C C . GLU A 1 103 ? -11.153 -3.517 30.145 1.00 89.88 103 GLU A C 1
ATOM 861 O O . GLU A 1 103 ? -10.292 -2.651 30.058 1.00 89.88 103 GLU A O 1
ATOM 866 N N . LEU A 1 104 ? -11.573 -4.226 29.090 1.00 86.25 104 LEU A N 1
ATOM 867 C CA . LEU A 1 104 ? -10.984 -4.091 27.756 1.00 86.25 104 LEU A CA 1
ATOM 868 C C . LEU A 1 104 ? -11.114 -2.669 27.202 1.00 86.25 104 LEU A C 1
ATOM 870 O O . LEU A 1 104 ? -10.171 -2.151 26.624 1.00 86.25 104 LEU A O 1
ATOM 874 N N . ALA A 1 105 ? -12.272 -2.026 27.374 1.00 86.06 105 ALA A N 1
ATOM 875 C CA . ALA A 1 105 ? -12.452 -0.658 26.902 1.00 86.06 105 ALA A CA 1
ATOM 876 C C . ALA A 1 105 ? -11.513 0.321 27.623 1.00 86.06 105 ALA A C 1
ATOM 878 O O . ALA A 1 105 ? -11.009 1.236 26.981 1.00 86.06 105 ALA A O 1
ATOM 879 N N . ILE A 1 106 ? -11.263 0.129 28.925 1.00 85.69 106 ILE A N 1
ATOM 880 C CA . ILE A 1 106 ? -10.321 0.946 29.707 1.00 85.69 106 ILE A CA 1
ATOM 881 C C . ILE A 1 106 ? -8.880 0.681 29.262 1.00 85.69 106 ILE A C 1
ATOM 883 O O . ILE A 1 106 ? -8.152 1.636 29.004 1.00 85.69 106 ILE A O 1
ATOM 887 N N . GLU A 1 107 ? -8.489 -0.591 29.127 1.00 84.12 107 GLU A N 1
ATOM 888 C CA . GLU A 1 107 ? -7.163 -0.998 28.632 1.00 84.12 107 GLU A CA 1
ATOM 889 C C . GLU A 1 107 ? -6.864 -0.399 27.249 1.00 84.12 107 GLU A C 1
ATOM 891 O O . GLU A 1 107 ? -5.753 0.050 27.002 1.00 84.12 107 GLU A O 1
ATOM 896 N N . ASP A 1 108 ? -7.862 -0.344 26.366 1.00 79.44 108 ASP A N 1
ATOM 897 C CA . ASP A 1 108 ? -7.707 0.162 25.000 1.00 79.44 108 ASP A CA 1
ATOM 898 C C . ASP A 1 108 ? -7.791 1.696 24.885 1.00 79.44 108 ASP A C 1
ATOM 900 O O . ASP A 1 108 ? -7.463 2.235 23.827 1.00 79.44 108 ASP A O 1
ATOM 904 N N . THR A 1 109 ? -8.268 2.404 25.920 1.00 70.00 109 THR A N 1
ATOM 905 C CA . THR A 1 109 ? -8.429 3.876 25.908 1.00 70.00 109 THR A CA 1
ATOM 906 C C . THR A 1 109 ? -7.430 4.648 26.773 1.00 70.00 109 THR A C 1
ATOM 908 O O . THR A 1 109 ? -7.430 5.880 26.705 1.00 70.00 109 THR A O 1
ATOM 911 N N . THR A 1 110 ? -6.591 3.962 27.553 1.00 61.06 110 THR A N 1
ATOM 912 C CA . THR A 1 110 ? -5.592 4.559 28.461 1.00 61.06 110 THR A CA 1
ATOM 913 C C . THR A 1 110 ? -4.188 4.387 27.901 1.00 61.06 110 THR A C 1
ATOM 915 O O . THR A 1 110 ? -3.404 5.357 27.985 1.00 61.06 110 THR A O 1
#

Sequence (110 aa):
MVREKLYQLLPAIYRRKDFFNDEPLRALLAIVEQELGILEADINNLYENWFIETSDEWVLPYLAELVGIQDLNDPEKILPIQRSRIGNAIRYRRHKGTPRTLELAIEDTT

Radius of gyration: 24.03 Å; chains: 1; bounding box: 41×28×67 Å

pLDDT: mean 87.77, std 12.35, range [46.06, 97.44]

Foldseek 3Di:
DQDQVVVVPDDPVVVVVCVVVVNPVSVVSSVVSVVVVVVVVVVVLVVLCVALVRHDLVSLCVLQVVLPNNPPPPPVQSDPLSSQCSVCSVVLVVDPPDPVSVVSNVVSND

Secondary structure (DSSP, 8-state):
----HHHHHS-HHHHHHHHTTTSHHHHHHHHHHHHHHHHHHHHHHHHHTTSTTTS-GGGHHHHHHHTT------GGG-STHHHHHHHTHHHHHHTTT-HHHHHHHHHHH-